Protein AF-A0AAW2IZU6-F1 (afdb_monomer)

pLDDT: mean 77.59, std 12.88, range [49.12, 94.81]

Organism: NCBI:txid2727403

Mean predicted aligned error: 10.14 Å

Solvent-accessible surface area (backbone atoms only — not comparable to full-atom values): 5992 Å² total; per-residue (Å²): 105,74,55,65,61,36,40,73,40,90,50,62,68,55,13,50,51,28,46,57,51,46,54,58,46,62,72,50,40,69,75,47,44,56,59,50,50,50,54,44,48,71,33,91,91,42,40,42,67,56,53,47,51,52,33,42,72,74,40,59,87,58,22,64,61,55,49,50,55,49,53,51,54,53,49,53,54,49,56,52,53,62,71,71,54,76,88,56,71,76,59,49,54,52,49,49,49,52,50,46,54,49,46,69,70,40,108

Structure (mmCIF, N/CA/C/O backbone):
data_AF-A0AAW2IZU6-F1
#
_entry.id   AF-A0AAW2IZU6-F1
#
loop_
_atom_site.group_PDB
_atom_site.id
_atom_site.type_symbol
_atom_site.label_atom_id
_atom_site.label_alt_id
_atom_site.label_comp_id
_atom_site.label_asym_id
_atom_site.label_entity_id
_atom_site.label_seq_id
_atom_site.pdbx_PDB_ins_code
_atom_site.Cartn_x
_atom_site.Cartn_y
_atom_site.Cartn_z
_atom_site.occupancy
_atom_site.B_iso_or_equiv
_atom_site.auth_seq_id
_atom_site.auth_comp_id
_atom_site.auth_asym_id
_atom_site.auth_atom_id
_atom_site.pdbx_PDB_model_num
ATOM 1 N N . MET A 1 1 ? 10.205 -8.167 -10.053 1.00 68.81 1 MET A N 1
ATOM 2 C CA . MET A 1 1 ? 8.813 -7.862 -10.481 1.00 68.81 1 MET A CA 1
ATOM 3 C C . MET A 1 1 ? 8.788 -7.923 -12.002 1.00 68.81 1 MET A C 1
ATOM 5 O O . MET A 1 1 ? 9.653 -7.304 -12.604 1.00 68.81 1 MET A O 1
ATOM 9 N N . LEU A 1 2 ? 7.842 -8.636 -12.627 1.00 82.94 2 LEU A N 1
ATOM 10 C CA . LEU A 1 2 ? 7.866 -8.960 -14.072 1.00 82.94 2 LEU A CA 1
ATOM 11 C C . LEU A 1 2 ? 8.103 -7.750 -14.999 1.00 82.94 2 LEU A C 1
ATOM 13 O O . LEU A 1 2 ? 8.832 -7.853 -15.981 1.00 82.94 2 LEU A O 1
ATOM 17 N N . LEU A 1 3 ? 7.541 -6.580 -14.671 1.00 85.69 3 LEU A N 1
ATOM 18 C CA . LEU A 1 3 ? 7.779 -5.347 -15.433 1.00 85.69 3 LEU A CA 1
ATOM 19 C C . LEU A 1 3 ? 9.239 -4.874 -15.356 1.00 85.69 3 LEU A C 1
ATOM 21 O O . LEU A 1 3 ? 9.778 -4.433 -16.364 1.00 85.69 3 LEU A O 1
ATOM 25 N N . GLN A 1 4 ? 9.903 -4.998 -14.203 1.00 84.62 4 GLN A N 1
ATOM 26 C CA . GLN A 1 4 ? 11.322 -4.645 -14.062 1.00 84.62 4 GLN A CA 1
ATOM 27 C C . GLN A 1 4 ? 12.213 -5.557 -14.907 1.00 84.62 4 GLN A C 1
ATOM 29 O O . GLN A 1 4 ? 13.117 -5.070 -15.574 1.00 84.62 4 GLN A O 1
ATOM 34 N N . GLU A 1 5 ? 11.922 -6.856 -14.942 1.00 87.38 5 GLU A N 1
ATOM 35 C CA . GLU A 1 5 ? 12.650 -7.811 -15.790 1.00 87.38 5 GLU A CA 1
ATOM 36 C C . GLU A 1 5 ? 12.470 -7.473 -17.275 1.00 87.38 5 GLU A C 1
ATOM 38 O O . GLU A 1 5 ? 13.421 -7.494 -18.057 1.00 87.38 5 GLU A O 1
ATOM 43 N N . LYS A 1 6 ? 11.250 -7.088 -17.665 1.00 89.31 6 LYS A N 1
ATOM 44 C CA . LYS A 1 6 ? 10.913 -6.778 -19.056 1.00 89.31 6 LYS A CA 1
ATOM 45 C C . LYS A 1 6 ? 11.481 -5.437 -19.535 1.00 89.31 6 LYS A C 1
ATOM 47 O O . LYS A 1 6 ? 11.769 -5.294 -20.718 1.00 89.31 6 LYS A O 1
ATOM 52 N N . ILE A 1 7 ? 11.732 -4.492 -18.627 1.00 91.06 7 ILE A N 1
ATOM 53 C CA . ILE A 1 7 ? 12.425 -3.226 -18.926 1.00 91.06 7 ILE A CA 1
ATOM 54 C C . ILE A 1 7 ? 13.865 -3.460 -19.399 1.00 91.06 7 ILE A C 1
ATOM 56 O O . ILE A 1 7 ? 14.339 -2.723 -20.264 1.00 91.06 7 ILE A O 1
ATOM 60 N N . VAL A 1 8 ? 14.551 -4.476 -18.872 1.00 89.81 8 VAL A N 1
ATOM 61 C CA . VAL A 1 8 ? 15.955 -4.788 -19.209 1.00 89.81 8 VAL A CA 1
ATOM 62 C C . VAL A 1 8 ? 16.055 -5.738 -20.417 1.00 89.81 8 VAL A C 1
ATOM 64 O O . VAL A 1 8 ? 17.140 -6.175 -20.786 1.00 89.81 8 VAL A O 1
ATOM 67 N N . SER A 1 9 ? 14.934 -6.069 -21.070 1.00 90.44 9 SER A N 1
ATOM 68 C CA . SER A 1 9 ? 14.947 -6.997 -22.203 1.00 90.44 9 SER A CA 1
ATOM 69 C C . SER A 1 9 ? 15.694 -6.430 -23.414 1.00 90.44 9 SER A C 1
ATOM 71 O O . SER A 1 9 ? 15.593 -5.239 -23.703 1.00 90.44 9 SER A O 1
ATOM 73 N N . THR A 1 10 ? 16.366 -7.301 -24.168 1.00 88.19 10 THR A N 1
ATOM 74 C CA . THR A 1 10 ? 17.103 -6.954 -25.397 1.00 88.19 10 THR A CA 1
ATOM 75 C C . THR A 1 10 ? 16.196 -6.445 -26.521 1.00 88.19 10 THR A C 1
ATOM 77 O O . THR A 1 10 ? 16.634 -5.683 -27.378 1.00 88.19 10 THR A O 1
ATOM 80 N N . ASP A 1 11 ? 14.923 -6.843 -26.516 1.00 94.81 11 ASP A N 1
ATOM 81 C CA . ASP A 1 11 ? 13.929 -6.328 -27.450 1.00 94.81 11 ASP A CA 1
ATOM 82 C C . ASP A 1 11 ? 13.557 -4.886 -27.067 1.00 94.81 11 ASP A C 1
ATOM 84 O O . ASP A 1 11 ? 12.959 -4.624 -26.019 1.00 94.81 11 ASP A O 1
ATOM 88 N N . LEU A 1 12 ? 13.925 -3.942 -27.936 1.00 91.19 12 LEU A N 1
ATOM 89 C CA . LEU A 1 12 ? 13.706 -2.510 -27.730 1.00 91.19 12 LEU A CA 1
ATOM 90 C C . LEU A 1 12 ? 12.220 -2.134 -27.688 1.00 91.19 12 LEU A C 1
ATOM 92 O O . LEU A 1 12 ? 11.846 -1.224 -26.945 1.00 91.19 12 LEU A O 1
ATOM 96 N N . GLY A 1 13 ? 11.371 -2.817 -28.460 1.00 93.81 13 GLY A N 1
ATOM 97 C CA . GLY A 1 13 ? 9.928 -2.577 -28.470 1.00 93.81 13 GLY A CA 1
ATOM 98 C C . GLY A 1 13 ? 9.296 -3.011 -27.153 1.00 93.81 13 GLY A C 1
ATOM 99 O O . GLY A 1 13 ? 8.553 -2.251 -26.529 1.00 93.81 13 GLY A O 1
ATOM 100 N N . ILE A 1 14 ? 9.672 -4.199 -26.684 1.00 92.75 14 ILE A N 1
ATOM 101 C CA . ILE A 1 14 ? 9.240 -4.749 -25.399 1.00 92.75 14 ILE A CA 1
ATOM 102 C C . ILE A 1 14 ? 9.764 -3.910 -24.226 1.00 92.75 14 ILE A C 1
ATOM 104 O O . ILE A 1 14 ? 8.990 -3.576 -23.329 1.00 92.75 14 ILE A O 1
ATOM 108 N N . SER A 1 15 ? 11.046 -3.533 -24.234 1.00 94.31 15 SER A N 1
ATOM 109 C CA . SER A 1 15 ? 11.648 -2.694 -23.190 1.00 94.31 15 SER A CA 1
ATOM 110 C C . SER A 1 15 ? 10.942 -1.343 -23.094 1.00 94.31 15 SER A C 1
ATOM 112 O O . SER A 1 15 ? 10.575 -0.907 -22.000 1.00 94.31 15 SER A O 1
ATOM 114 N N . ARG A 1 16 ? 10.690 -0.693 -24.238 1.00 94.62 16 ARG A N 1
ATOM 115 C CA . ARG A 1 16 ? 9.969 0.583 -24.291 1.00 94.62 16 ARG A CA 1
ATOM 116 C C . ARG A 1 16 ? 8.549 0.444 -23.752 1.00 94.62 16 ARG A C 1
ATOM 118 O O . ARG A 1 16 ? 8.155 1.218 -22.886 1.00 94.62 16 ARG A O 1
ATOM 125 N N . MET A 1 17 ? 7.819 -0.577 -24.197 1.00 94.38 17 MET A N 1
ATOM 126 C CA . MET A 1 17 ? 6.461 -0.843 -23.722 1.00 94.38 17 MET A CA 1
ATOM 127 C C . MET A 1 17 ? 6.430 -1.096 -22.210 1.00 94.38 17 MET A C 1
ATOM 129 O O . MET A 1 17 ? 5.588 -0.541 -21.508 1.00 94.38 17 MET A O 1
ATOM 133 N N . ALA A 1 18 ? 7.381 -1.872 -21.685 1.00 94.19 18 ALA A N 1
ATOM 134 C CA . ALA A 1 18 ? 7.483 -2.150 -20.257 1.00 94.19 18 ALA A CA 1
ATOM 135 C C . ALA A 1 18 ? 7.791 -0.886 -19.433 1.00 94.19 18 ALA A C 1
ATOM 137 O O . ALA A 1 18 ? 7.227 -0.718 -18.350 1.00 94.19 18 ALA A O 1
ATOM 138 N N . LYS A 1 19 ? 8.628 0.029 -19.947 1.00 92.75 19 LYS A N 1
ATOM 139 C CA . LYS A 1 19 ? 8.889 1.335 -19.311 1.00 92.75 19 LYS A CA 1
ATOM 140 C C . LYS A 1 19 ? 7.631 2.199 -19.262 1.00 92.75 19 LYS A C 1
ATOM 142 O O . LYS A 1 19 ? 7.301 2.718 -18.198 1.00 92.75 19 LYS A O 1
ATOM 147 N N . ASP A 1 20 ? 6.898 2.296 -20.369 1.00 93.25 20 ASP A N 1
ATOM 148 C CA . ASP A 1 20 ? 5.661 3.083 -20.441 1.00 93.25 20 ASP A CA 1
ATOM 149 C C . ASP A 1 20 ? 4.575 2.520 -19.508 1.00 93.25 20 ASP A C 1
ATOM 151 O O . ASP A 1 20 ? 3.865 3.270 -18.832 1.00 93.25 20 ASP A O 1
ATOM 155 N N . MET A 1 21 ? 4.466 1.190 -19.422 1.00 92.81 21 MET A N 1
ATOM 156 C CA . MET A 1 21 ? 3.569 0.522 -18.477 1.00 92.81 21 MET A CA 1
ATOM 157 C C . MET A 1 21 ? 3.985 0.767 -17.028 1.00 92.81 21 MET A C 1
ATOM 159 O O . MET A 1 21 ? 3.122 1.041 -16.195 1.00 92.81 21 MET A O 1
ATOM 163 N N . LYS A 1 22 ? 5.288 0.717 -16.725 1.00 90.12 22 LYS A N 1
ATOM 164 C CA . LYS A 1 22 ? 5.792 0.993 -15.378 1.00 90.12 22 LYS A CA 1
ATOM 165 C C . LYS A 1 22 ? 5.527 2.436 -14.952 1.00 90.12 22 LYS A C 1
ATOM 167 O O . LYS A 1 22 ? 5.068 2.638 -13.839 1.00 90.12 22 LYS A O 1
ATOM 172 N N . LEU A 1 23 ? 5.711 3.415 -15.837 1.00 90.19 23 LEU A N 1
ATOM 173 C CA . LEU A 1 23 ? 5.392 4.819 -15.543 1.00 90.19 23 LEU A CA 1
ATOM 174 C C . LEU A 1 23 ? 3.918 5.014 -15.166 1.00 90.19 23 LEU A C 1
ATOM 176 O O . LEU A 1 23 ? 3.605 5.725 -14.214 1.00 90.19 23 LEU A O 1
ATOM 180 N N . LYS A 1 24 ? 3.002 4.371 -15.900 1.00 88.94 24 LYS A N 1
ATOM 181 C CA . LYS A 1 24 ? 1.570 4.417 -15.574 1.00 88.94 24 LYS A CA 1
ATOM 182 C C . LYS A 1 24 ? 1.267 3.693 -14.270 1.00 88.94 24 LYS A C 1
ATOM 184 O O . LYS A 1 24 ? 0.466 4.195 -13.494 1.00 88.94 24 LYS A O 1
ATOM 189 N N . PHE A 1 25 ? 1.894 2.545 -14.034 1.00 86.69 25 PHE A N 1
ATOM 190 C CA . PHE A 1 25 ? 1.736 1.797 -12.793 1.00 86.69 25 PHE A CA 1
ATOM 191 C C . PHE A 1 25 ? 2.176 2.638 -11.593 1.00 86.69 25 PHE A C 1
ATOM 193 O O . PHE A 1 25 ? 1.359 2.908 -10.720 1.00 86.69 25 PHE A O 1
ATOM 200 N N . ASP A 1 26 ? 3.414 3.136 -11.606 1.00 85.38 26 ASP A N 1
ATOM 201 C CA . ASP A 1 26 ? 4.001 3.910 -10.510 1.00 85.38 26 ASP A CA 1
ATOM 202 C C . ASP A 1 26 ? 3.165 5.173 -10.204 1.00 85.38 26 ASP A C 1
ATOM 204 O O . ASP A 1 26 ? 2.960 5.503 -9.042 1.00 85.38 26 ASP A O 1
ATOM 208 N N . LYS A 1 27 ? 2.577 5.824 -11.224 1.00 85.00 27 LYS A N 1
ATOM 209 C CA . LYS A 1 27 ? 1.699 6.997 -11.048 1.00 85.00 27 LYS A CA 1
ATOM 210 C C . LYS A 1 27 ? 0.472 6.735 -10.163 1.00 85.00 27 LYS A C 1
ATOM 212 O O . LYS A 1 27 ? 0.037 7.640 -9.457 1.00 85.00 27 LYS A O 1
ATOM 217 N N . TYR A 1 28 ? -0.135 5.554 -10.260 1.00 78.69 28 TYR A N 1
ATOM 218 C CA . TYR A 1 28 ? -1.360 5.225 -9.516 1.00 78.69 28 TYR A CA 1
ATOM 219 C C . TYR A 1 28 ? -1.092 4.331 -8.308 1.00 78.69 28 TYR A C 1
ATOM 221 O O . TYR A 1 28 ? -1.951 4.216 -7.434 1.00 78.69 28 TYR A O 1
ATOM 229 N N . TRP A 1 29 ? 0.081 3.701 -8.259 1.00 79.00 29 TRP A N 1
ATOM 230 C CA . TRP A 1 29 ? 0.392 2.691 -7.266 1.00 79.00 29 TRP A CA 1
ATOM 231 C C . TRP A 1 29 ? 0.400 3.247 -5.850 1.00 79.00 29 TRP A C 1
ATOM 233 O O . TRP A 1 29 ? -0.178 2.606 -4.992 1.00 79.00 29 TRP A O 1
ATOM 243 N N . ASP A 1 30 ? 0.944 4.435 -5.585 1.00 70.88 30 ASP A N 1
ATOM 244 C CA . ASP A 1 30 ? 1.056 4.911 -4.198 1.00 70.88 30 ASP A CA 1
ATOM 245 C C . ASP A 1 30 ? -0.313 5.105 -3.522 1.00 70.88 30 ASP A C 1
ATOM 247 O O . ASP A 1 30 ? -0.551 4.535 -2.459 1.00 70.88 30 ASP A O 1
ATOM 251 N N . CYS A 1 31 ? -1.261 5.799 -4.160 1.00 61.28 31 CYS A N 1
ATOM 252 C CA . CYS A 1 31 ? -2.595 6.020 -3.584 1.00 61.28 31 CYS A CA 1
ATOM 253 C C . CYS A 1 31 ? -3.459 4.750 -3.566 1.00 61.28 31 CYS A C 1
ATOM 255 O O . CYS A 1 31 ? -4.223 4.527 -2.627 1.00 61.28 31 CYS A O 1
ATOM 257 N N . VAL A 1 32 ? -3.359 3.919 -4.609 1.00 61.03 32 VAL A N 1
ATOM 258 C CA . VAL A 1 32 ? -4.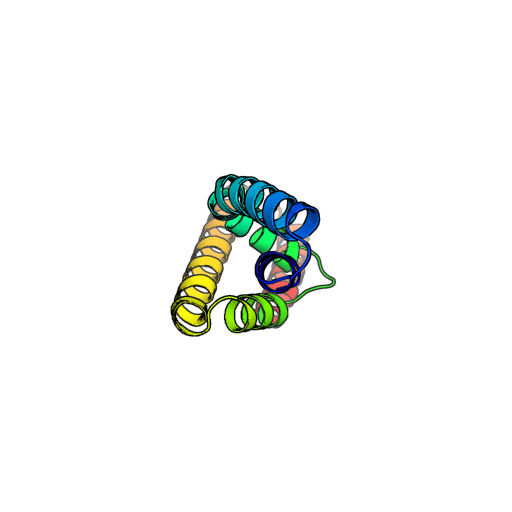122 2.666 -4.693 1.00 61.03 32 VAL A CA 1
ATOM 259 C C . VAL A 1 32 ? -3.516 1.602 -3.781 1.00 61.03 32 VAL A C 1
ATOM 261 O O . VAL A 1 32 ? -4.254 0.747 -3.310 1.00 61.03 32 VAL A O 1
ATOM 264 N N . SER A 1 33 ? -2.214 1.659 -3.480 1.00 76.62 33 SER A N 1
ATOM 265 C CA . SER A 1 33 ? -1.533 0.648 -2.669 1.00 76.62 33 SER A CA 1
ATOM 266 C C . SER A 1 33 ? -2.124 0.562 -1.274 1.00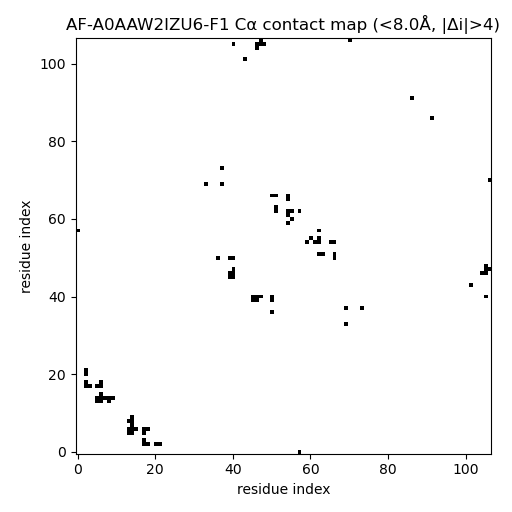 76.62 33 SER A C 1
ATOM 268 O O . SER A 1 33 ? -2.422 -0.541 -0.847 1.00 76.62 33 SER A O 1
ATOM 270 N N . THR A 1 34 ? -2.395 1.684 -0.601 1.00 76.88 34 THR A N 1
ATOM 271 C CA . THR A 1 34 ? -2.993 1.659 0.739 1.00 76.88 34 THR A CA 1
ATOM 272 C C . THR A 1 34 ? -4.387 1.039 0.699 1.00 76.88 34 THR A C 1
ATOM 274 O O . THR A 1 34 ? -4.621 0.031 1.357 1.00 76.88 34 THR A O 1
ATOM 277 N N . VAL A 1 35 ? -5.294 1.557 -0.139 1.00 80.81 35 VAL A N 1
ATOM 278 C CA . VAL A 1 35 ? -6.675 1.042 -0.257 1.00 80.81 35 VAL A CA 1
ATOM 279 C C . VAL A 1 35 ? -6.702 -0.429 -0.685 1.00 80.81 35 VAL A C 1
ATOM 281 O O . VAL A 1 35 ? -7.505 -1.211 -0.181 1.00 80.81 35 VAL A O 1
ATOM 284 N N . LEU A 1 36 ? -5.811 -0.828 -1.592 1.00 81.94 36 LEU A N 1
ATOM 285 C CA . LEU A 1 36 ? -5.671 -2.213 -2.031 1.00 81.94 36 LEU A CA 1
ATOM 286 C C . LEU A 1 36 ? -5.179 -3.104 -0.892 1.00 81.94 36 LEU A C 1
ATOM 288 O O . LEU A 1 36 ? -5.696 -4.204 -0.720 1.00 81.94 36 LEU A O 1
ATOM 292 N N . THR A 1 37 ? -4.216 -2.635 -0.103 1.00 83.12 37 THR A N 1
ATOM 293 C CA . THR A 1 37 ? -3.731 -3.367 1.062 1.00 83.12 37 THR A CA 1
ATOM 294 C C . THR A 1 37 ? -4.843 -3.548 2.093 1.00 83.12 37 THR A C 1
ATOM 296 O O . THR A 1 37 ? -5.033 -4.662 2.574 1.00 83.12 37 THR A O 1
ATOM 299 N N . PHE A 1 38 ? -5.651 -2.517 2.353 1.00 82.44 38 PHE A N 1
ATOM 300 C CA . PHE A 1 38 ? -6.861 -2.642 3.173 1.00 82.44 38 PHE A CA 1
ATOM 301 C C . PHE A 1 38 ? -7.832 -3.682 2.616 1.00 82.44 38 PHE A C 1
ATOM 303 O O . PHE A 1 38 ? -8.275 -4.559 3.349 1.00 82.44 38 PHE A O 1
ATOM 310 N N . ALA A 1 39 ? -8.131 -3.629 1.317 1.00 84.31 39 ALA A N 1
ATOM 311 C CA . ALA A 1 39 ? -9.022 -4.592 0.677 1.00 84.31 39 ALA A CA 1
ATOM 312 C C . ALA A 1 39 ? -8.501 -6.035 0.782 1.00 84.31 39 ALA A C 1
ATOM 314 O O . ALA A 1 39 ? -9.298 -6.956 0.928 1.00 84.31 39 ALA A O 1
ATOM 315 N N . ILE A 1 40 ? -7.179 -6.233 0.732 1.00 83.75 40 ILE A N 1
ATOM 316 C CA . ILE A 1 40 ? -6.551 -7.543 0.930 1.00 83.75 40 ILE A CA 1
ATOM 317 C C . ILE A 1 40 ? -6.722 -8.004 2.378 1.00 83.75 40 ILE A C 1
ATOM 319 O O . ILE A 1 40 ? -7.124 -9.139 2.582 1.00 83.75 40 ILE A O 1
ATOM 323 N N . VAL A 1 41 ? -6.443 -7.160 3.376 1.00 82.88 41 VAL A N 1
ATOM 324 C CA . VAL A 1 41 ? -6.554 -7.572 4.789 1.00 82.88 41 VAL A CA 1
ATOM 325 C C . VAL A 1 41 ? -8.008 -7.792 5.217 1.00 82.88 41 VAL A C 1
ATOM 327 O O . VAL A 1 41 ? -8.288 -8.685 6.010 1.00 82.88 41 VAL A O 1
ATOM 330 N N . LEU A 1 42 ? -8.941 -7.003 4.684 1.00 78.88 42 LEU A N 1
ATOM 331 C CA . LEU A 1 42 ? -10.373 -7.161 4.949 1.00 78.88 42 LEU A CA 1
ATOM 332 C C . LEU A 1 42 ? -10.986 -8.362 4.216 1.00 78.88 42 LEU A C 1
ATOM 334 O O . LEU A 1 42 ? -12.088 -8.791 4.557 1.00 78.88 42 LEU A O 1
ATOM 338 N N . ASP A 1 43 ? -10.303 -8.911 3.211 1.00 79.44 43 ASP A N 1
ATOM 339 C CA . ASP A 1 43 ? -10.712 -10.155 2.572 1.00 79.44 43 ASP A CA 1
ATOM 340 C C . ASP A 1 43 ? -10.377 -11.332 3.509 1.00 79.44 43 ASP A C 1
ATOM 342 O O . ASP A 1 43 ? -9.200 -11.582 3.774 1.00 79.44 43 ASP A O 1
ATOM 346 N N . PRO A 1 44 ? -11.373 -12.119 3.969 1.00 73.19 44 PRO A N 1
ATOM 347 C CA . PRO A 1 44 ? -11.167 -13.205 4.934 1.00 73.19 44 PRO A CA 1
ATOM 348 C C . PRO A 1 44 ? -10.163 -14.277 4.490 1.00 73.19 44 PRO A C 1
ATOM 350 O O . PRO A 1 44 ? -9.747 -15.117 5.287 1.00 73.19 44 PRO A O 1
ATOM 353 N N . ARG A 1 45 ? -9.822 -14.310 3.196 1.00 79.50 45 ARG A N 1
ATOM 354 C CA . ARG A 1 45 ? -8.880 -15.269 2.613 1.00 79.50 45 ARG A CA 1
ATOM 355 C C . ARG A 1 45 ? -7.422 -14.891 2.850 1.00 79.50 45 ARG A C 1
ATOM 357 O O . ARG A 1 45 ? -6.564 -15.762 2.705 1.00 79.50 45 ARG A O 1
ATOM 364 N N . TYR A 1 46 ? -7.128 -13.634 3.169 1.00 78.00 46 TYR A N 1
ATOM 365 C CA . TYR A 1 46 ? -5.763 -13.141 3.317 1.00 78.00 46 TYR A CA 1
ATOM 366 C C . TYR A 1 46 ? -5.536 -12.564 4.714 1.00 78.00 46 TYR A C 1
ATOM 368 O O . TYR A 1 46 ? -6.445 -12.089 5.381 1.00 78.00 46 TYR A O 1
ATOM 376 N N . LYS A 1 47 ? -4.284 -12.633 5.167 1.00 78.31 47 LYS A N 1
ATOM 377 C CA . LYS A 1 47 ? -3.845 -12.107 6.463 1.00 78.31 47 LYS A CA 1
ATOM 378 C C . LYS A 1 47 ? -2.912 -10.925 6.275 1.00 78.31 47 LYS A C 1
ATOM 380 O O . LYS A 1 47 ? -2.294 -10.789 5.217 1.00 78.31 47 LYS A O 1
ATOM 385 N N . LEU A 1 48 ? -2.689 -10.156 7.338 1.00 79.50 48 LEU A N 1
ATOM 386 C CA . LEU A 1 48 ? -1.639 -9.134 7.364 1.00 79.50 48 LEU A CA 1
ATOM 387 C C . LEU A 1 48 ? -0.253 -9.715 7.051 1.00 79.50 48 LEU A C 1
ATOM 389 O O . LEU A 1 48 ? 0.538 -9.081 6.364 1.00 79.50 48 LEU A O 1
ATOM 393 N N . GLU A 1 49 ? 0.010 -10.956 7.463 1.00 81.25 49 GLU A N 1
ATOM 394 C CA . GLU A 1 49 ? 1.243 -11.696 7.152 1.00 81.25 49 GLU A CA 1
ATOM 395 C C . GLU A 1 49 ? 1.508 -11.775 5.635 1.00 81.25 49 GLU A C 1
ATOM 397 O O . GLU A 1 49 ? 2.651 -11.695 5.177 1.00 81.25 49 GLU A O 1
ATOM 402 N N . PHE A 1 50 ? 0.447 -11.897 4.827 1.00 83.31 50 PHE A N 1
ATOM 403 C CA . PHE A 1 50 ? 0.554 -11.912 3.368 1.00 83.31 50 PHE A CA 1
ATOM 404 C C . PHE A 1 50 ? 0.954 -10.537 2.825 1.00 83.31 50 PHE A C 1
ATOM 406 O O . PHE A 1 50 ? 1.810 -10.432 1.946 1.00 83.31 50 PHE A O 1
ATOM 413 N N . VAL A 1 51 ? 0.380 -9.476 3.387 1.00 83.38 51 VAL A N 1
ATOM 414 C CA . VAL A 1 51 ? 0.734 -8.092 3.061 1.00 83.38 51 VAL A CA 1
ATOM 415 C C . VAL A 1 51 ? 2.179 -7.786 3.453 1.00 83.38 51 VAL A C 1
ATOM 417 O O . VAL A 1 51 ? 2.923 -7.214 2.656 1.00 83.38 51 VAL A O 1
ATOM 420 N N . GLU A 1 52 ? 2.609 -8.213 4.639 1.00 85.00 52 GLU A N 1
ATOM 421 C CA . GLU A 1 52 ? 3.988 -8.065 5.099 1.00 85.00 52 GLU A CA 1
ATOM 422 C C . GLU A 1 52 ? 4.962 -8.784 4.155 1.00 85.00 52 GLU A C 1
ATOM 424 O O . GLU A 1 52 ? 5.983 -8.217 3.753 1.00 85.00 52 GLU A O 1
ATOM 429 N N . PHE A 1 53 ? 4.627 -10.004 3.726 1.00 85.31 53 PHE A N 1
ATOM 430 C CA . PHE A 1 53 ? 5.395 -10.728 2.715 1.00 85.31 53 PHE A CA 1
ATOM 431 C C . PHE A 1 53 ? 5.477 -9.957 1.387 1.00 85.31 53 PHE A C 1
ATOM 433 O O . PHE A 1 53 ? 6.559 -9.843 0.799 1.00 85.31 53 PHE A O 1
ATOM 440 N N . CYS A 1 54 ? 4.362 -9.392 0.917 1.00 85.31 54 CYS A N 1
ATOM 441 C CA . CYS A 1 54 ? 4.324 -8.578 -0.297 1.00 85.31 54 CYS A CA 1
ATOM 442 C C . CYS A 1 54 ? 5.207 -7.331 -0.181 1.00 85.31 54 CYS A C 1
ATOM 444 O O . CYS A 1 54 ? 5.997 -7.068 -1.092 1.00 85.31 54 CYS A O 1
ATOM 446 N N . TYR A 1 55 ? 5.135 -6.598 0.933 1.00 84.38 55 TYR A N 1
ATOM 447 C CA . TYR A 1 55 ? 5.980 -5.426 1.152 1.00 84.38 55 TYR A CA 1
ATOM 448 C C . TYR A 1 55 ? 7.460 -5.793 1.234 1.00 84.38 55 TYR A C 1
ATOM 450 O O . TYR A 1 55 ? 8.259 -5.150 0.559 1.00 84.38 55 TYR A O 1
ATOM 458 N N . LYS A 1 56 ? 7.834 -6.868 1.942 1.00 85.44 56 LYS A N 1
ATOM 459 C CA . LYS A 1 56 ? 9.224 -7.363 1.970 1.00 85.44 56 LYS A CA 1
ATOM 460 C C . LYS A 1 56 ? 9.742 -7.708 0.574 1.00 85.44 56 LYS A C 1
ATOM 462 O O . LYS A 1 56 ? 10.902 -7.458 0.268 1.00 85.44 56 LYS A O 1
ATOM 467 N N . LYS A 1 57 ? 8.894 -8.263 -0.296 1.00 83.31 57 LYS A N 1
ATOM 468 C CA . LYS A 1 57 ? 9.276 -8.600 -1.676 1.00 83.31 57 LYS A CA 1
ATOM 469 C C . LYS A 1 57 ? 9.427 -7.370 -2.579 1.00 83.31 57 LYS A C 1
ATOM 471 O O . LYS A 1 57 ? 10.169 -7.433 -3.558 1.00 83.31 57 LYS A O 1
ATOM 476 N N . LEU A 1 58 ? 8.702 -6.291 -2.288 1.00 80.06 58 LEU A N 1
ATOM 477 C CA . LEU A 1 58 ? 8.754 -5.041 -3.049 1.00 80.06 58 LEU A CA 1
ATOM 478 C C . LEU A 1 58 ? 9.912 -4.152 -2.598 1.00 80.06 58 LEU A C 1
ATOM 480 O O . LEU A 1 58 ? 10.681 -3.682 -3.432 1.00 80.06 58 LEU A O 1
ATOM 484 N N . ASP A 1 59 ? 10.020 -3.931 -1.292 1.00 79.06 59 ASP A N 1
ATOM 485 C CA . ASP A 1 59 ? 11.056 -3.121 -0.671 1.00 79.06 59 ASP A CA 1
ATOM 486 C C . ASP A 1 59 ? 11.210 -3.505 0.804 1.00 79.06 59 ASP A C 1
ATOM 488 O O . ASP A 1 59 ? 10.422 -3.115 1.666 1.00 79.06 59 ASP A O 1
ATOM 492 N N . ILE A 1 60 ? 12.270 -4.257 1.094 1.00 82.00 60 ILE A N 1
ATOM 493 C CA . ILE A 1 60 ? 12.595 -4.715 2.447 1.00 82.00 60 ILE A CA 1
ATOM 494 C C . ILE A 1 60 ? 12.772 -3.526 3.400 1.00 82.00 60 ILE A C 1
ATOM 496 O O . ILE A 1 60 ? 12.341 -3.614 4.549 1.00 82.00 60 ILE A O 1
ATOM 500 N N . SER A 1 61 ? 13.355 -2.417 2.932 1.00 83.12 61 SER A N 1
ATOM 501 C CA . SER A 1 61 ? 13.744 -1.293 3.790 1.00 83.12 61 SER A CA 1
ATOM 502 C C . SER A 1 61 ? 12.545 -0.515 4.336 1.00 83.12 61 SER A C 1
ATOM 504 O O . SER A 1 61 ? 12.528 -0.196 5.521 1.00 83.12 61 SER A O 1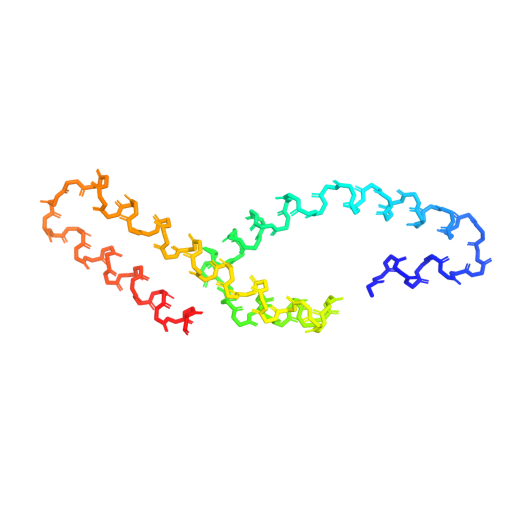
ATOM 506 N N . SER A 1 62 ? 11.512 -0.292 3.515 1.00 80.31 62 SER A N 1
ATOM 507 C CA . SER A 1 62 ? 10.271 0.381 3.934 1.00 80.31 62 SER A CA 1
ATOM 508 C C . SER A 1 62 ? 9.158 -0.572 4.384 1.00 80.31 62 SER A C 1
ATOM 510 O O . SER A 1 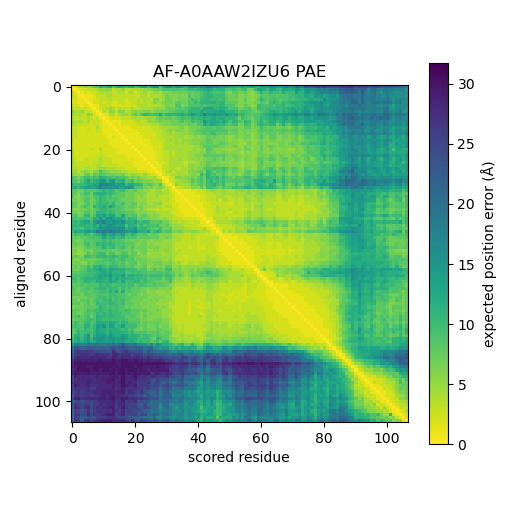62 ? 8.084 -0.118 4.776 1.00 80.31 62 SER A O 1
ATOM 512 N N . SER A 1 63 ? 9.379 -1.892 4.331 1.00 82.44 63 SER A N 1
ATOM 513 C CA . SER A 1 63 ? 8.324 -2.882 4.590 1.00 82.44 63 SER A CA 1
ATOM 514 C C . SER A 1 63 ? 7.744 -2.810 6.003 1.00 82.44 63 SER A C 1
ATOM 516 O O . SER A 1 63 ? 6.527 -2.783 6.158 1.00 82.44 63 SER A O 1
ATOM 518 N N . TYR A 1 64 ? 8.603 -2.744 7.021 1.00 84.19 64 TYR A N 1
ATOM 519 C CA . TYR A 1 64 ? 8.191 -2.712 8.425 1.00 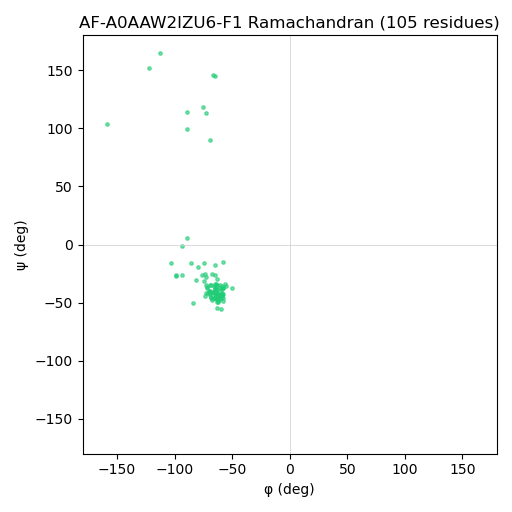84.19 64 TYR A CA 1
ATOM 520 C C . TYR A 1 64 ? 7.365 -1.461 8.751 1.00 84.19 64 TYR A C 1
ATOM 522 O O . TYR A 1 64 ? 6.292 -1.555 9.340 1.00 84.19 64 TYR A O 1
ATOM 530 N N . GLU A 1 65 ? 7.834 -0.296 8.303 1.00 86.50 65 GLU A N 1
ATOM 531 C CA . GLU A 1 65 ? 7.150 0.981 8.519 1.00 86.50 65 GLU A CA 1
ATOM 532 C C . GLU A 1 65 ? 5.770 0.999 7.847 1.00 86.50 65 GLU A C 1
ATOM 534 O O . GLU A 1 65 ? 4.781 1.356 8.481 1.00 86.50 65 GLU A O 1
ATOM 539 N N . LYS A 1 66 ? 5.668 0.508 6.604 1.00 84.62 66 LYS A N 1
ATOM 540 C CA . LYS A 1 66 ? 4.389 0.418 5.879 1.00 84.62 66 LYS A CA 1
ATOM 541 C C . LYS A 1 66 ? 3.380 -0.513 6.549 1.00 84.62 66 LYS A C 1
ATOM 543 O O . LYS A 1 66 ? 2.192 -0.206 6.556 1.00 84.62 66 LYS A O 1
ATOM 548 N N . VAL A 1 67 ? 3.833 -1.636 7.107 1.00 85.31 67 VAL A N 1
ATOM 549 C CA . VAL A 1 67 ? 2.956 -2.575 7.828 1.00 85.31 67 VAL A CA 1
ATOM 550 C C . VAL A 1 67 ? 2.468 -1.972 9.144 1.00 85.31 67 VAL A C 1
ATOM 552 O O . VAL A 1 67 ? 1.291 -2.113 9.465 1.00 85.31 67 VAL A O 1
ATOM 555 N N . ASN A 1 68 ? 3.329 -1.258 9.872 1.00 86.56 68 ASN A N 1
ATOM 556 C CA . ASN A 1 68 ? 2.929 -0.582 11.106 1.00 86.56 68 ASN A CA 1
ATOM 557 C C . ASN A 1 68 ? 1.907 0.527 10.850 1.00 86.56 68 ASN A C 1
ATOM 559 O O . ASN A 1 68 ? 0.877 0.549 11.514 1.00 86.56 68 ASN A O 1
ATOM 563 N N . VAL A 1 69 ? 2.137 1.374 9.841 1.00 87.25 69 VAL A N 1
ATOM 564 C CA . VAL A 1 69 ? 1.166 2.410 9.449 1.00 87.25 69 VAL A CA 1
ATOM 565 C C . VAL A 1 69 ? -0.175 1.780 9.072 1.00 87.25 69 VAL A C 1
ATOM 567 O O . VAL A 1 69 ? -1.221 2.257 9.497 1.00 87.25 69 VAL A O 1
ATOM 570 N N . LEU A 1 70 ? -0.168 0.672 8.324 1.00 85.88 70 LEU A N 1
ATOM 571 C CA . LEU A 1 70 ? -1.404 -0.031 7.982 1.00 85.88 70 LEU A CA 1
ATOM 572 C C . LEU A 1 70 ? -2.135 -0.555 9.230 1.00 85.88 70 LEU A C 1
ATOM 574 O O . LEU A 1 70 ? -3.355 -0.436 9.324 1.00 85.88 70 LEU A O 1
ATOM 578 N N . ARG A 1 71 ? -1.394 -1.128 10.185 1.00 84.12 71 ARG A N 1
ATOM 579 C CA . ARG A 1 71 ? -1.932 -1.636 11.454 1.00 84.12 71 ARG A CA 1
ATOM 580 C C . ARG A 1 71 ? -2.581 -0.520 12.273 1.00 84.12 71 ARG A C 1
ATOM 582 O O . ARG A 1 71 ? -3.685 -0.717 12.772 1.00 84.12 71 ARG A O 1
ATOM 589 N N . GLU A 1 72 ? -1.929 0.635 12.371 1.00 87.12 72 GLU A N 1
ATOM 590 C CA . GLU A 1 72 ? -2.462 1.820 13.055 1.00 87.12 72 GLU A CA 1
ATOM 591 C C . GLU A 1 72 ? -3.740 2.327 12.378 1.00 87.12 72 GLU A C 1
ATOM 593 O O . GLU A 1 72 ? -4.770 2.458 13.030 1.00 87.12 72 GLU A O 1
ATOM 598 N N . GLN A 1 73 ? -3.727 2.495 11.054 1.00 86.38 73 GLN A N 1
ATOM 599 C CA . GLN A 1 73 ? -4.899 2.968 10.312 1.00 86.38 73 GLN A CA 1
ATOM 600 C C . GLN A 1 73 ? -6.083 1.980 10.365 1.00 86.38 73 GLN A C 1
ATOM 602 O O . GLN A 1 73 ? -7.240 2.398 10.384 1.00 86.38 73 GLN A O 1
ATOM 607 N N . MET A 1 74 ? -5.826 0.665 10.395 1.00 82.00 74 MET A N 1
ATOM 608 C CA . MET A 1 74 ? -6.879 -0.338 10.617 1.00 82.00 74 MET A CA 1
ATOM 609 C C . MET A 1 74 ? -7.495 -0.225 12.009 1.00 82.00 74 MET A C 1
ATOM 611 O O . MET A 1 74 ? -8.704 -0.396 12.152 1.00 82.00 74 MET A O 1
ATOM 615 N N . TRP A 1 75 ? -6.672 0.055 13.019 1.00 82.31 75 TRP A N 1
ATOM 616 C CA . TRP A 1 75 ? -7.139 0.250 14.385 1.00 82.31 75 TRP A CA 1
ATOM 617 C C . TRP A 1 75 ? -7.994 1.516 14.515 1.00 82.31 75 TRP A C 1
ATOM 619 O O . TRP A 1 75 ? -9.091 1.453 15.061 1.00 82.31 75 TRP A O 1
ATOM 629 N N . GLU A 1 76 ? -7.551 2.635 13.937 1.00 86.12 76 GLU A N 1
ATOM 630 C CA . GLU A 1 76 ? -8.313 3.894 13.912 1.00 86.12 76 GLU A CA 1
ATOM 631 C C . GLU A 1 76 ? -9.686 3.722 13.243 1.00 86.12 76 GLU A C 1
ATOM 633 O O . GLU A 1 76 ? -10.708 4.135 13.794 1.00 86.12 76 GLU A O 1
ATOM 638 N N . LEU A 1 77 ? -9.732 3.051 12.084 1.00 81.75 77 LEU A N 1
ATOM 639 C CA . LEU A 1 77 ? -10.985 2.769 11.375 1.00 81.75 77 LEU A CA 1
ATOM 640 C C . LEU A 1 77 ? -11.943 1.915 12.220 1.00 81.75 77 LEU A C 1
ATOM 642 O O . LEU A 1 77 ? -13.162 2.093 12.174 1.00 81.75 77 LEU A O 1
ATOM 646 N N . PHE A 1 78 ? -11.397 0.970 12.983 1.00 76.25 78 PHE A N 1
ATOM 647 C CA . PHE A 1 78 ? -12.179 0.125 13.874 1.00 76.25 78 PHE A CA 1
ATOM 648 C C . PHE A 1 78 ? -12.757 0.918 15.052 1.00 76.25 78 PHE A C 1
ATOM 650 O O . PHE A 1 78 ? -13.948 0.789 15.342 1.00 76.25 78 PHE A O 1
ATOM 657 N N . GLU A 1 79 ? -11.959 1.773 15.694 1.00 81.62 79 GLU A N 1
ATOM 658 C CA . GLU A 1 79 ? -12.438 2.653 16.767 1.00 81.62 79 GLU A CA 1
ATOM 659 C C . GLU A 1 79 ? -13.562 3.580 16.283 1.00 81.62 79 GLU A C 1
ATOM 661 O O . GLU A 1 79 ? -14.577 3.738 16.969 1.00 81.62 79 GLU A O 1
ATOM 666 N N . GLU A 1 80 ? -13.432 4.141 15.077 1.00 83.12 80 GLU A N 1
ATOM 667 C CA . GLU A 1 80 ? -14.481 4.960 14.466 1.00 83.12 80 GLU A CA 1
ATOM 668 C C . GLU A 1 80 ? -15.764 4.149 14.229 1.00 83.12 80 GLU A C 1
ATOM 670 O O . GLU A 1 80 ? -16.858 4.596 14.583 1.00 83.12 80 GLU A O 1
ATOM 675 N N . TYR A 1 81 ? -15.644 2.927 13.701 1.00 76.56 81 TYR A N 1
ATOM 676 C CA . TYR A 1 81 ? -16.791 2.040 13.498 1.00 76.56 81 TYR A CA 1
ATOM 677 C C . TYR A 1 81 ? -17.536 1.744 14.810 1.00 76.56 81 TYR A C 1
ATOM 679 O O . TYR A 1 81 ? -18.768 1.809 14.849 1.00 76.56 81 TYR A O 1
ATOM 687 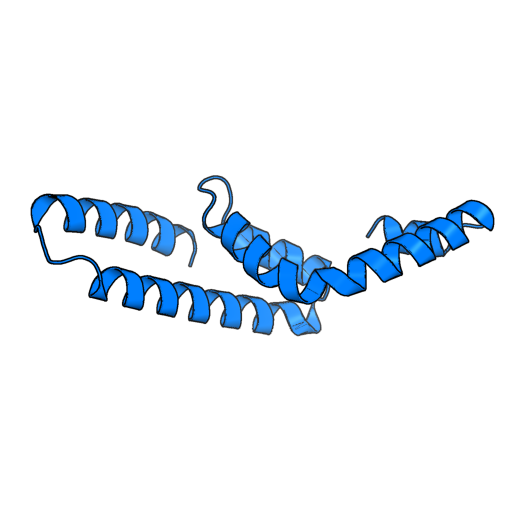N N . LEU A 1 82 ? -16.808 1.476 15.899 1.00 75.50 82 LEU A N 1
ATOM 688 C CA . LEU A 1 82 ? -17.401 1.244 17.221 1.00 75.50 82 LEU A CA 1
ATOM 689 C C . LEU A 1 82 ? -18.143 2.472 17.771 1.00 75.50 82 LEU A C 1
ATOM 691 O O . LEU A 1 82 ? -19.112 2.315 18.511 1.00 75.50 82 LEU A O 1
ATOM 695 N N . CYS A 1 83 ? -17.716 3.683 17.410 1.00 73.88 83 CYS A N 1
ATOM 696 C CA . CYS A 1 83 ? -18.358 4.930 17.830 1.00 73.88 83 CYS A CA 1
ATOM 697 C C . CYS A 1 83 ? -19.683 5.198 17.085 1.00 73.88 83 CYS A C 1
ATOM 699 O O . CYS A 1 83 ? -20.609 5.786 17.646 1.00 73.88 83 CYS A O 1
ATOM 701 N N . VAL A 1 84 ? -19.795 4.758 15.824 1.00 71.25 84 VAL A N 1
ATOM 702 C CA . VAL A 1 84 ? -20.951 5.033 14.947 1.00 71.25 84 VAL A CA 1
ATOM 703 C C . VAL A 1 84 ? -22.136 4.091 15.199 1.00 71.25 84 VAL A C 1
ATOM 705 O O . VAL A 1 84 ? -23.286 4.496 15.008 1.00 71.25 84 VAL A O 1
ATOM 708 N N . VAL A 1 85 ? -21.901 2.847 15.626 1.00 62.72 85 VAL A N 1
ATOM 709 C CA . VAL A 1 85 ? -22.984 1.877 15.860 1.00 62.72 85 VAL A CA 1
ATOM 710 C C . VAL A 1 85 ? -23.502 1.993 17.307 1.00 62.72 85 VAL A C 1
ATOM 712 O O . VAL A 1 85 ? -22.771 1.654 18.237 1.00 62.72 85 VAL A O 1
ATOM 715 N N . PRO A 1 86 ? -24.759 2.427 17.548 1.00 57.06 86 PRO A N 1
ATOM 716 C CA . PRO A 1 86 ? -25.321 2.454 18.896 1.00 57.06 86 PRO A CA 1
ATOM 717 C C . PRO A 1 86 ? -25.457 1.024 19.450 1.00 57.06 86 PRO A C 1
ATOM 719 O O . PRO A 1 86 ? -25.766 0.104 18.689 1.00 57.06 86 PRO A O 1
ATOM 722 N N . PRO A 1 87 ? -25.253 0.815 20.764 1.00 57.00 87 PRO A N 1
ATOM 723 C CA . PRO A 1 87 ? -25.200 -0.511 21.362 1.00 57.00 87 PRO A CA 1
ATOM 724 C C . PRO A 1 87 ? -26.572 -1.199 21.350 1.00 57.00 87 PRO A C 1
ATOM 726 O O . PRO A 1 87 ? -27.332 -1.096 22.309 1.00 57.00 87 PRO A O 1
ATOM 729 N N . ASP A 1 88 ? -26.880 -1.942 20.285 1.00 58.62 88 ASP A N 1
ATOM 730 C CA . ASP A 1 88 ? -27.815 -3.063 20.365 1.00 58.62 88 ASP A CA 1
ATOM 731 C C . ASP A 1 88 ? -27.017 -4.324 20.728 1.00 58.62 88 ASP A C 1
ATOM 733 O O . ASP A 1 88 ? -26.281 -4.919 19.931 1.00 58.62 88 ASP A O 1
ATOM 737 N N . VAL A 1 89 ? -27.082 -4.645 22.017 1.00 55.97 89 VAL A N 1
ATOM 738 C CA . VAL A 1 89 ? -26.069 -5.377 22.793 1.00 55.97 89 VAL A CA 1
ATOM 739 C C . VAL A 1 89 ? -25.867 -6.825 22.317 1.00 55.97 89 VAL A C 1
ATOM 741 O O . VAL A 1 89 ? -24.826 -7.420 22.574 1.00 55.97 89 VAL A O 1
ATOM 744 N N . ASN A 1 90 ? -26.810 -7.379 21.549 1.00 54.62 90 ASN A N 1
ATOM 745 C CA . ASN A 1 90 ? -26.808 -8.797 21.174 1.00 54.62 90 ASN A CA 1
ATOM 746 C C . ASN A 1 90 ? -26.130 -9.113 19.827 1.00 54.62 90 ASN A C 1
ATOM 748 O O . ASN A 1 90 ? -25.617 -10.217 19.661 1.00 54.62 90 ASN A O 1
ATOM 752 N N . ASN A 1 91 ? -26.081 -8.171 18.878 1.00 52.22 91 ASN A N 1
ATOM 753 C CA . ASN A 1 91 ? -25.409 -8.381 17.582 1.00 52.22 91 ASN A CA 1
ATOM 754 C C . ASN A 1 91 ? -23.996 -7.784 17.546 1.00 52.22 91 ASN A C 1
ATOM 756 O O . ASN A 1 91 ? -23.134 -8.285 16.826 1.00 52.22 91 ASN A O 1
ATOM 760 N N . LEU A 1 92 ? -23.738 -6.751 18.351 1.00 53.34 92 LEU A N 1
ATOM 761 C CA . LEU A 1 92 ? -22.431 -6.104 18.447 1.00 53.34 92 LEU A CA 1
ATOM 762 C C . LEU A 1 92 ? -21.398 -6.945 19.178 1.00 53.34 92 LEU A C 1
ATOM 764 O O . LEU A 1 92 ? -20.252 -6.934 18.767 1.00 53.34 92 LEU A O 1
ATOM 768 N N . GLN A 1 93 ? -21.770 -7.716 20.201 1.00 53.00 93 GLN A N 1
ATOM 769 C CA . GLN A 1 93 ? -20.829 -8.659 20.806 1.00 53.00 93 GLN A CA 1
ATOM 770 C C . GLN A 1 93 ? -20.438 -9.764 19.831 1.00 53.00 93 GLN A C 1
ATOM 772 O O . GLN A 1 93 ? -19.283 -10.156 19.813 1.00 53.00 93 GLN A O 1
ATOM 777 N N . LEU A 1 94 ? -21.354 -10.226 18.976 1.00 53.09 94 LEU A N 1
ATOM 778 C CA . LEU A 1 94 ? -21.035 -11.232 17.966 1.00 53.09 94 LEU A CA 1
ATOM 779 C C . LEU A 1 94 ? -20.181 -10.646 16.831 1.00 53.09 94 LEU A C 1
ATOM 781 O O . LEU A 1 94 ? -19.225 -11.284 16.418 1.00 53.09 94 LEU A O 1
ATOM 785 N N . LEU A 1 95 ? -20.478 -9.430 16.358 1.00 56.09 95 LEU A N 1
ATOM 786 C CA . LEU A 1 95 ? -19.665 -8.730 15.354 1.00 56.09 95 LEU A CA 1
ATOM 787 C C . LEU A 1 95 ? -18.308 -8.295 15.905 1.00 56.09 95 LEU A C 1
ATOM 789 O O . LEU A 1 95 ? -17.318 -8.473 15.216 1.00 56.09 95 LEU A O 1
ATOM 793 N N . ALA A 1 96 ? -18.242 -7.787 17.133 1.00 55.34 96 ALA A N 1
ATOM 794 C CA . ALA A 1 96 ? -16.990 -7.488 17.813 1.00 55.34 96 ALA A CA 1
ATOM 795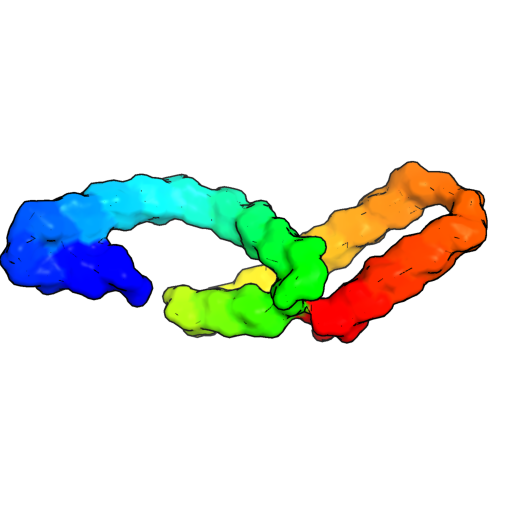 C C . ALA A 1 96 ? -16.207 -8.772 18.065 1.00 55.34 96 ALA A C 1
ATOM 797 O O . ALA A 1 96 ? -15.034 -8.780 17.785 1.00 55.34 96 ALA A O 1
ATOM 798 N N . LEU A 1 97 ? -16.826 -9.892 18.452 1.00 55.50 97 LEU A N 1
ATOM 799 C CA . LEU A 1 97 ? -16.125 -11.176 18.567 1.00 55.50 97 LEU A CA 1
ATOM 800 C C . LEU A 1 97 ? -15.682 -11.740 17.212 1.00 55.50 97 LEU A C 1
ATOM 802 O O . LEU A 1 97 ? -14.641 -12.379 17.155 1.00 55.50 97 LEU A O 1
ATOM 806 N N . VAL A 1 98 ? -16.441 -11.542 16.130 1.00 58.12 98 VAL A N 1
ATOM 807 C CA . VAL A 1 98 ? -16.059 -11.987 14.777 1.00 58.12 98 VAL A CA 1
ATOM 808 C C . VAL A 1 98 ? -14.947 -11.105 14.221 1.00 58.12 98 VAL A C 1
ATOM 810 O O . VAL A 1 98 ? -13.975 -11.632 13.693 1.00 58.12 98 VAL A O 1
ATOM 813 N N . VAL A 1 99 ? -15.051 -9.786 14.374 1.00 60.62 99 VAL A N 1
ATOM 814 C CA . VAL A 1 99 ? -14.029 -8.826 13.950 1.00 60.62 99 VAL A CA 1
ATOM 815 C C .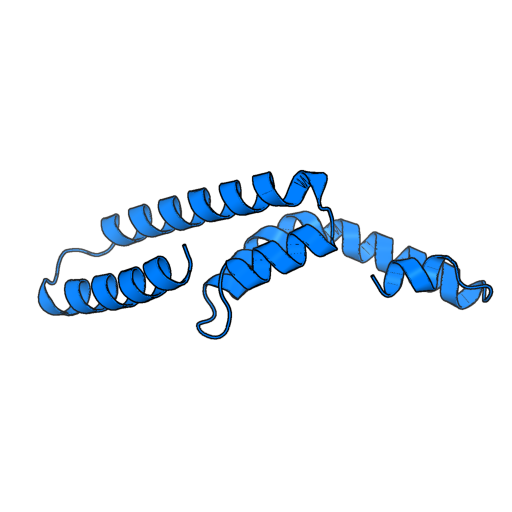 VAL A 1 99 ? -12.807 -8.921 14.856 1.00 60.62 99 VAL A C 1
ATOM 817 O O . VAL A 1 99 ? -11.720 -8.996 14.322 1.00 60.62 99 VAL A O 1
ATOM 820 N N . ASP A 1 100 ? -12.937 -9.048 16.174 1.00 57.88 100 ASP A N 1
ATOM 821 C CA . ASP A 1 100 ? -11.830 -9.313 17.104 1.00 57.88 100 ASP A CA 1
ATOM 822 C C . ASP A 1 100 ? -11.203 -10.671 16.814 1.00 57.88 100 ASP A C 1
ATOM 824 O O . ASP A 1 100 ? -9.988 -10.764 16.769 1.00 57.88 100 ASP A O 1
ATOM 828 N N . ALA A 1 101 ? -11.973 -11.732 16.550 1.00 55.09 101 ALA A N 1
ATOM 829 C CA . ALA A 1 101 ? -11.398 -13.016 16.150 1.00 55.09 101 ALA A CA 1
ATOM 830 C C . ALA A 1 101 ? -10.670 -12.917 14.804 1.00 55.09 101 ALA A C 1
ATOM 832 O O . ALA A 1 101 ? -9.635 -13.556 14.645 1.00 55.09 101 ALA A O 1
ATOM 833 N N . MET A 1 102 ? -11.166 -12.111 13.857 1.00 59.53 102 MET A N 1
ATOM 834 C CA . MET A 1 102 ? -10.479 -11.819 12.595 1.00 59.53 102 MET A CA 1
ATOM 835 C C . MET A 1 102 ? -9.231 -10.958 12.827 1.00 59.53 102 MET A C 1
ATOM 837 O O . MET A 1 102 ? -8.179 -11.284 12.298 1.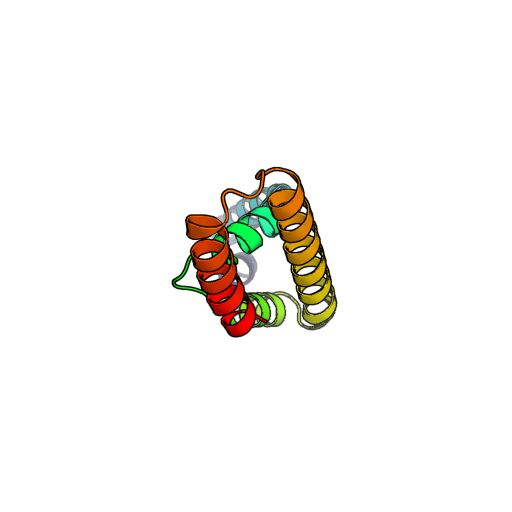00 59.53 102 MET A O 1
ATOM 841 N N . MET A 1 103 ? -9.296 -9.932 13.671 1.00 59.84 103 MET A N 1
ATOM 842 C CA . MET A 1 103 ? -8.207 -9.002 13.973 1.00 59.84 103 MET A CA 1
ATOM 843 C C . MET A 1 103 ? -7.117 -9.659 14.825 1.00 59.84 103 MET A C 1
ATOM 845 O O . MET A 1 103 ? -5.945 -9.452 14.550 1.00 59.84 103 MET A O 1
ATOM 849 N N . ILE A 1 104 ? -7.468 -10.535 15.768 1.00 55.03 104 ILE A N 1
ATOM 850 C CA . ILE A 1 104 ? -6.543 -11.393 16.534 1.00 55.03 104 ILE A CA 1
ATOM 851 C C . ILE A 1 104 ? -5.886 -12.445 15.624 1.00 55.03 104 ILE A C 1
ATOM 853 O O . ILE A 1 104 ? -4.792 -12.915 15.918 1.00 55.03 104 ILE A O 1
ATOM 857 N N . TRP A 1 105 ? -6.519 -12.830 14.510 1.00 52.50 105 TRP A N 1
ATOM 858 C CA . TRP A 1 105 ? -5.894 -13.694 13.497 1.00 52.50 105 TRP A CA 1
ATOM 859 C C . TRP A 1 105 ? -5.055 -12.937 12.459 1.00 52.50 105 TRP A C 1
ATOM 861 O O . TRP A 1 105 ? -4.290 -13.563 11.717 1.00 52.50 105 TRP A O 1
ATOM 871 N N . ILE A 1 106 ? -5.239 -11.620 12.377 1.00 54.00 106 ILE A N 1
ATOM 872 C CA . ILE A 1 106 ? -4.593 -10.709 11.431 1.00 54.00 106 ILE A CA 1
ATOM 873 C C . ILE A 1 106 ? -3.399 -9.983 12.084 1.00 54.00 106 ILE A C 1
ATOM 875 O O . ILE A 1 106 ? -2.476 -9.635 11.356 1.00 54.00 106 ILE A O 1
ATOM 879 N N . LEU A 1 107 ? -3.369 -9.777 13.408 1.00 49.12 107 LEU A N 1
ATOM 880 C CA . LEU A 1 107 ? -2.369 -8.981 14.149 1.00 49.12 107 LEU A CA 1
ATOM 881 C C . LEU A 1 107 ? -1.473 -9.770 15.101 1.00 49.12 107 LEU A C 1
ATOM 883 O O . LEU A 1 107 ? -0.387 -9.203 15.401 1.00 49.12 107 LEU A O 1
#

Radius of gyration: 18.92 Å; Cα contacts (8 Å, |Δi|>4): 50; chains: 1; bounding box: 45×22×51 Å

InterPro domains:
  IPR012337 Ribonuclease H-like superfamily [SSF53098] (23-85)
  IPR025525 hAT-like transposase, RNase-H fold [PF14372] (3-81)

Sequence (107 aa):
MLLQEKIVSTDLGISRMAKDMKLKFDKYWDCVSTVLTFAIVLDPRYKLEFVEFCYKKLDISSSYEKVNVLREQMWELFEEYLCVVPPDVNNLQLLALVVDAMMIWIL

Secondary structure (DSSP, 8-state):
-HHHHHHT-S-HHHHHHHHHHHHHHHHHHHHHHHHHHHHHHHSTT--HHHHHHHHHHH-HHHHHHHHHHHHHHHHHHHHHHHHHS---HHHHHHHHHHHHHHHHHH-

Foldseek 3Di:
DVLVVQLPDPPPVSVVVSVVVVVVCVVCCPVVVLVVLVVQLVPLVHALVVQLVVLCVVPVVCSVVVSVVSLVVVVVVVVVVVVPDDCPPPVVVVVCCVVVVSVVRRD